Protein AF-A0A3N4N6I5-F1 (afdb_monomer_lite)

InterPro domains:
  IPR009057 Homedomain-like superfamily [SSF46689] (25-63)
  IPR018060 AraC-like, DNA binding HTH domain [PF12833] (1-63)
  IPR018060 AraC-like, DNA binding HTH domain [PS01124] (1-67)
  IPR018060 AraC-like, DNA binding HTH domain [SM00342] (1-66)

Foldseek 3Di:
DDPVVVQVVCCVVVVHGPVVVLVVVLLVVLVVDVVPDPDPCQVSCVVSPHPGSVVVVVVNCVVVVPD

pLDDT: mean 85.58, std 10.47, range [41.16, 95.19]

Radius of gyration: 13.98 Å; chains: 1; bounding box: 37×20×31 Å

Sequence (67 aa):
MEKSAFYQHFKMITGCTPLQYQKSIRLNHAKSLILKSDLPITQTAYQVGYESANQFSREYKRISSTI

Structure (mmCIF, N/CA/C/O backbone):
data_AF-A0A3N4N6I5-F1
#
_entry.id   AF-A0A3N4N6I5-F1
#
loop_
_atom_site.group_PDB
_atom_site.id
_atom_site.type_symbol
_atom_site.label_atom_id
_atom_site.label_alt_id
_atom_site.label_comp_id
_atom_site.label_asym_id
_atom_site.label_entity_id
_atom_site.label_seq_id
_atom_site.pdbx_PDB_ins_code
_atom_site.Cartn_x
_atom_site.Cartn_y
_atom_site.Cartn_z
_atom_site.occupancy
_atom_site.B_iso_or_equiv
_atom_site.auth_seq_id
_atom_site.auth_comp_id
_atom_site.auth_asym_id
_atom_site.auth_atom_id
_atom_site.pdbx_PDB_model_num
ATOM 1 N N . MET A 1 1 ? 21.433 -9.504 -13.947 1.00 50.88 1 MET A N 1
ATOM 2 C CA . MET A 1 1 ? 20.639 -8.493 -14.677 1.00 50.88 1 MET A CA 1
ATOM 3 C C . MET A 1 1 ? 20.427 -7.301 -13.762 1.00 50.88 1 MET A C 1
ATOM 5 O O . MET A 1 1 ? 19.891 -7.467 -12.674 1.00 50.88 1 MET A O 1
ATOM 9 N N . GLU A 1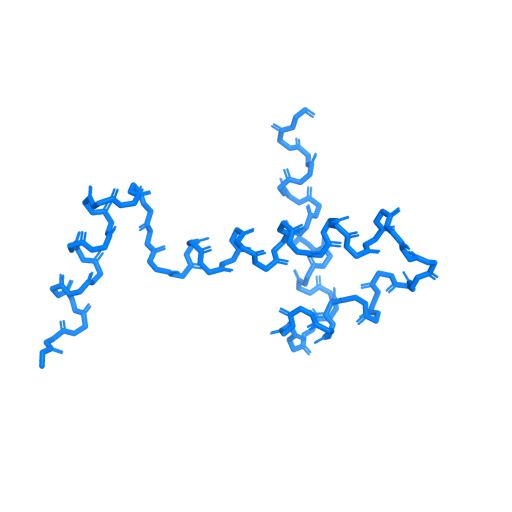 2 ? 20.938 -6.141 -14.163 1.00 63.41 2 GLU A N 1
ATOM 10 C CA . GLU A 1 2 ? 20.954 -4.910 -13.366 1.00 63.41 2 GLU A CA 1
ATOM 11 C C . GLU A 1 2 ? 19.532 -4.408 -13.073 1.00 63.41 2 GLU A C 1
ATOM 13 O O . GLU A 1 2 ? 18.717 -4.269 -13.989 1.00 63.41 2 GLU A O 1
ATOM 18 N N . LYS A 1 3 ? 19.230 -4.095 -11.802 1.00 70.31 3 LYS A N 1
ATOM 19 C CA . LYS A 1 3 ? 17.905 -3.614 -11.344 1.00 70.31 3 LYS A CA 1
ATOM 20 C C . LYS A 1 3 ? 17.397 -2.424 -12.175 1.00 70.31 3 LYS A C 1
ATOM 22 O O . LYS A 1 3 ? 16.197 -2.291 -12.384 1.00 70.31 3 LYS A O 1
ATOM 27 N N . SER A 1 4 ? 18.306 -1.605 -12.702 1.00 81.94 4 SER A N 1
ATOM 28 C CA . SER A 1 4 ? 18.006 -0.472 -13.585 1.00 81.94 4 SER A CA 1
ATOM 29 C C . SER A 1 4 ? 17.292 -0.880 -14.886 1.00 81.94 4 SER A C 1
ATOM 31 O O . SER A 1 4 ? 16.241 -0.323 -15.207 1.00 81.94 4 SER A O 1
ATOM 33 N N . ALA A 1 5 ? 17.795 -1.895 -15.600 1.00 90.19 5 ALA A N 1
ATOM 34 C CA . ALA A 1 5 ? 17.228 -2.319 -16.884 1.00 90.19 5 ALA A CA 1
ATOM 35 C C . ALA A 1 5 ? 15.815 -2.898 -16.719 1.00 90.19 5 ALA A C 1
ATOM 37 O O . ALA A 1 5 ? 14.914 -2.572 -17.491 1.00 90.19 5 ALA A O 1
ATOM 38 N N . PHE A 1 6 ? 15.597 -3.686 -15.659 1.00 90.12 6 PHE A N 1
ATOM 39 C CA . PHE A 1 6 ? 14.267 -4.190 -15.315 1.00 90.12 6 PHE A CA 1
ATOM 40 C C . PHE A 1 6 ? 13.291 -3.050 -15.012 1.00 90.12 6 PHE A C 1
ATOM 42 O O . PHE A 1 6 ? 12.194 -3.032 -15.558 1.00 90.12 6 PHE A O 1
ATOM 49 N N . TYR A 1 7 ? 13.681 -2.071 -14.188 1.00 91.56 7 TYR A N 1
ATOM 50 C CA . TYR A 1 7 ? 12.808 -0.945 -13.840 1.00 91.56 7 TYR A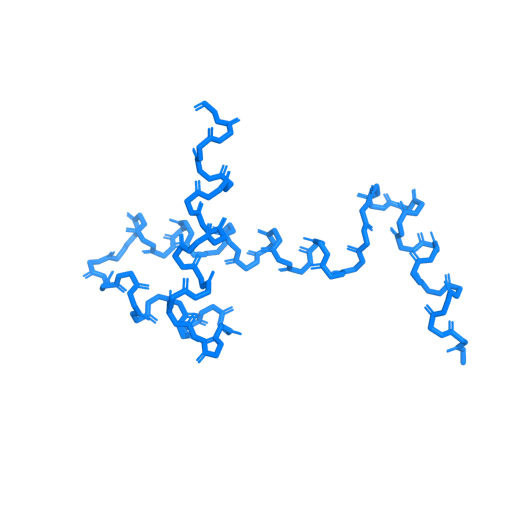 CA 1
ATOM 51 C C . TYR A 1 7 ? 12.423 -0.113 -15.065 1.00 91.56 7 TYR A C 1
ATOM 53 O O . TYR A 1 7 ? 11.266 0.291 -15.178 1.00 91.56 7 TYR A O 1
ATOM 61 N N . GLN A 1 8 ? 13.367 0.131 -15.979 1.00 90.12 8 GLN A N 1
ATOM 62 C CA . GLN A 1 8 ? 13.080 0.862 -17.211 1.00 90.12 8 GLN A CA 1
ATOM 63 C C . GLN A 1 8 ? 12.147 0.084 -18.133 1.00 90.12 8 GLN A C 1
ATOM 65 O O . GLN A 1 8 ? 11.143 0.635 -18.576 1.00 90.12 8 GLN A O 1
ATOM 70 N N . HIS A 1 9 ? 12.431 -1.195 -18.380 1.00 93.56 9 HIS A N 1
ATOM 71 C CA . HIS A 1 9 ? 11.595 -2.025 -19.243 1.00 93.56 9 HIS A CA 1
ATOM 72 C C . HIS A 1 9 ? 10.188 -2.212 -18.657 1.00 93.56 9 HIS A C 1
ATOM 74 O O . HIS A 1 9 ? 9.188 -2.040 -19.348 1.00 93.56 9 HIS A O 1
ATOM 80 N N . PHE A 1 10 ? 10.095 -2.453 -17.348 1.00 94.06 10 PHE A N 1
ATOM 81 C CA . PHE A 1 10 ? 8.823 -2.553 -16.641 1.00 94.06 10 PHE A CA 1
ATOM 82 C C . PHE A 1 10 ? 8.019 -1.255 -16.744 1.00 94.06 10 PHE A C 1
ATOM 84 O O . PHE A 1 10 ? 6.825 -1.297 -17.031 1.00 94.06 10 PHE A O 1
ATOM 91 N N . LYS A 1 11 ? 8.659 -0.095 -16.551 1.00 93.00 11 LYS A N 1
ATOM 92 C CA . LYS A 1 11 ? 7.994 1.206 -16.690 1.00 93.00 11 LYS A CA 1
ATOM 93 C C . LYS A 1 11 ? 7.571 1.491 -18.125 1.00 93.00 11 LYS A C 1
ATOM 95 O O . LYS A 1 11 ? 6.509 2.066 -18.323 1.00 93.00 11 LYS A O 1
ATOM 100 N N . MET A 1 12 ? 8.362 1.081 -19.108 1.00 94.38 12 MET A N 1
ATOM 101 C CA . MET A 1 12 ? 8.017 1.217 -20.522 1.00 94.38 12 MET A CA 1
ATOM 102 C C . MET A 1 12 ? 6.744 0.433 -20.866 1.00 94.38 12 MET A C 1
ATOM 104 O O . MET A 1 12 ? 5.891 0.951 -21.575 1.00 94.38 12 MET A O 1
ATOM 108 N N . ILE A 1 13 ? 6.593 -0.778 -20.319 1.00 95.19 13 ILE A N 1
ATOM 109 C CA . ILE A 1 13 ? 5.425 -1.637 -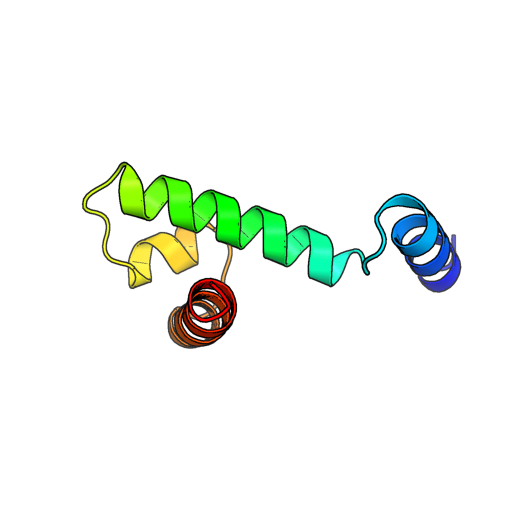20.565 1.00 95.19 13 ILE A CA 1
ATOM 110 C C . ILE A 1 13 ? 4.209 -1.208 -19.734 1.00 95.19 13 ILE A C 1
ATOM 112 O O . ILE A 1 13 ? 3.096 -1.152 -20.244 1.00 95.19 13 ILE A O 1
ATOM 116 N N . THR A 1 14 ? 4.396 -0.937 -18.441 1.00 92.81 14 THR A N 1
ATOM 117 C CA . THR A 1 14 ? 3.287 -0.727 -17.489 1.00 92.81 14 THR A CA 1
ATOM 118 C C . THR A 1 14 ? 2.958 0.746 -17.234 1.00 92.81 14 THR A C 1
ATOM 120 O O . THR A 1 14 ? 2.018 1.049 -16.503 1.00 92.81 14 THR A O 1
ATOM 123 N N . GLY A 1 15 ? 3.759 1.676 -17.762 1.00 93.19 15 GLY A N 1
ATOM 124 C CA . GLY A 1 15 ? 3.647 3.119 -17.522 1.00 93.19 15 GLY A CA 1
ATOM 125 C C . GLY A 1 15 ? 4.106 3.580 -16.132 1.00 93.19 15 GLY A C 1
ATOM 126 O O . GLY A 1 15 ? 4.181 4.782 -15.873 1.00 93.19 15 GLY A O 1
ATOM 127 N N . CYS A 1 16 ? 4.448 2.664 -15.222 1.00 91.88 16 CYS A N 1
ATOM 128 C CA . CYS A 1 16 ? 4.809 2.982 -13.840 1.00 91.88 16 CYS A CA 1
ATOM 129 C C . CYS A 1 16 ? 5.972 2.124 -13.333 1.00 91.88 16 CYS A C 1
ATOM 131 O O . CYS A 1 16 ? 6.359 1.129 -13.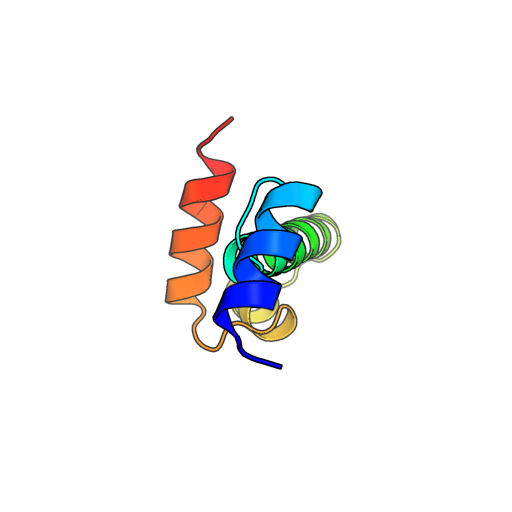937 1.00 91.88 16 CYS A O 1
ATOM 133 N N . THR A 1 17 ? 6.602 2.526 -12.230 1.00 92.94 17 THR A N 1
ATOM 134 C CA . THR A 1 17 ? 7.686 1.713 -11.661 1.00 92.94 17 THR A CA 1
ATOM 135 C C . THR A 1 17 ? 7.128 0.424 -11.041 1.00 92.94 17 THR A C 1
ATOM 137 O O . THR A 1 17 ? 5.991 0.431 -10.559 1.00 92.94 17 THR A O 1
ATOM 140 N N . PRO A 1 18 ? 7.921 -0.663 -10.952 1.00 92.31 18 PRO A N 1
ATOM 141 C CA . PRO A 1 18 ? 7.496 -1.901 -10.291 1.00 92.31 18 PRO A CA 1
ATOM 142 C C . PRO A 1 18 ? 6.906 -1.677 -8.893 1.00 92.31 18 PRO A C 1
ATOM 144 O O . PRO A 1 18 ? 5.902 -2.282 -8.529 1.00 92.31 18 PRO A O 1
ATOM 147 N N . LEU A 1 19 ? 7.489 -0.749 -8.125 1.00 90.69 19 LEU A N 1
ATOM 148 C CA . LEU A 1 19 ? 7.008 -0.407 -6.788 1.00 90.69 19 LEU A CA 1
ATOM 149 C C . LEU A 1 19 ? 5.636 0.283 -6.820 1.00 90.69 19 LEU A C 1
ATOM 151 O O . LEU A 1 19 ? 4.781 -0.014 -5.990 1.00 90.69 19 LEU A O 1
ATOM 155 N N . GLN A 1 20 ? 5.407 1.197 -7.767 1.00 89.94 20 GLN A N 1
ATOM 156 C CA . GLN A 1 20 ? 4.103 1.845 -7.940 1.00 89.94 20 GLN A CA 1
ATOM 157 C C . GLN A 1 20 ? 3.032 0.828 -8.345 1.00 89.94 20 GLN A C 1
ATOM 159 O O . GLN A 1 20 ? 1.934 0.850 -7.790 1.00 89.94 20 GLN A O 1
ATOM 164 N N . TYR A 1 21 ? 3.374 -0.090 -9.248 1.00 91.81 21 TYR A N 1
ATOM 165 C CA . TYR A 1 21 ? 2.483 -1.158 -9.689 1.00 91.81 21 TYR A CA 1
ATOM 166 C C . TYR A 1 21 ? 2.141 -2.135 -8.559 1.00 91.81 21 TYR A C 1
ATOM 168 O O . TYR A 1 21 ? 0.982 -2.467 -8.327 1.00 91.81 21 TYR A O 1
ATOM 176 N N . GLN A 1 22 ? 3.137 -2.548 -7.774 1.00 91.19 22 GLN A N 1
ATOM 177 C CA . GLN A 1 22 ? 2.899 -3.401 -6.615 1.00 91.19 22 GLN A CA 1
ATOM 178 C C . GLN A 1 22 ? 1.975 -2.718 -5.597 1.00 91.19 22 GLN A C 1
ATOM 180 O O . GLN A 1 22 ? 1.071 -3.356 -5.055 1.00 91.19 22 GLN A O 1
ATOM 185 N N . LYS A 1 23 ? 2.172 -1.417 -5.350 1.00 89.31 23 LYS A N 1
ATOM 186 C CA . LYS A 1 23 ? 1.303 -0.639 -4.460 1.00 89.31 23 LYS A CA 1
ATOM 187 C C . LYS A 1 23 ? -0.130 -0.561 -4.981 1.00 89.31 23 LYS A C 1
ATOM 189 O O . LYS A 1 23 ? -1.053 -0.753 -4.195 1.00 89.31 23 LYS A O 1
ATOM 194 N N . SER A 1 24 ? -0.333 -0.325 -6.278 1.00 88.94 24 SER A N 1
ATOM 195 C CA . SER A 1 24 ? -1.685 -0.253 -6.845 1.00 88.94 24 SER A CA 1
ATOM 196 C C . SER A 1 24 ? -2.425 -1.585 -6.712 1.00 88.94 24 SER A C 1
ATOM 198 O O . SER A 1 24 ? -3.580 -1.594 -6.289 1.00 88.94 24 SER A O 1
ATOM 200 N N . ILE A 1 25 ? -1.750 -2.714 -6.953 1.00 91.44 25 ILE A N 1
ATOM 201 C CA . ILE A 1 25 ? -2.323 -4.050 -6.737 1.00 91.44 25 ILE A CA 1
ATOM 202 C C . ILE A 1 25 ? -2.727 -4.244 -5.273 1.00 91.44 25 ILE A C 1
ATOM 204 O O . ILE A 1 25 ? -3.862 -4.639 -5.001 1.00 91.44 25 ILE A O 1
ATOM 208 N N . ARG A 1 26 ? -1.835 -3.940 -4.320 1.00 90.12 26 ARG A N 1
ATOM 209 C CA . ARG A 1 26 ? -2.120 -4.106 -2.883 1.00 90.12 26 ARG A CA 1
ATOM 210 C C . ARG A 1 26 ? -3.307 -3.261 -2.431 1.00 90.12 26 ARG A C 1
ATOM 212 O O . ARG A 1 26 ? -4.155 -3.749 -1.690 1.00 90.12 26 ARG A O 1
ATOM 219 N N . LEU A 1 27 ? -3.399 -2.019 -2.896 1.00 87.88 27 LEU A N 1
ATOM 220 C CA . LEU A 1 27 ? -4.492 -1.116 -2.535 1.00 87.88 27 LEU A CA 1
ATOM 221 C C . LEU A 1 27 ? -5.821 -1.507 -3.190 1.00 87.88 27 LEU A C 1
ATOM 223 O O . LEU A 1 27 ? -6.860 -1.427 -2.538 1.00 87.88 27 LEU A O 1
ATOM 227 N N . ASN A 1 28 ? -5.800 -1.992 -4.434 1.00 89.31 28 ASN A N 1
ATOM 228 C CA . ASN A 1 28 ? -6.990 -2.548 -5.083 1.00 89.31 28 ASN A CA 1
ATOM 229 C C . ASN A 1 28 ? -7.499 -3.791 -4.346 1.00 89.31 28 ASN A C 1
ATOM 231 O O . ASN A 1 28 ? -8.700 -3.918 -4.101 1.00 89.31 28 ASN A O 1
ATOM 235 N N . HIS A 1 29 ? -6.589 -4.673 -3.928 1.00 90.00 29 HIS A N 1
ATOM 236 C CA . HIS A 1 29 ? -6.942 -5.820 -3.100 1.00 90.00 29 HIS A CA 1
ATOM 237 C C . HIS A 1 29 ? -7.529 -5.373 -1.753 1.00 90.00 29 HIS A C 1
ATOM 239 O O . HIS A 1 29 ? -8.588 -5.859 -1.360 1.00 90.00 29 HIS A O 1
ATOM 245 N N . ALA A 1 30 ? -6.924 -4.374 -1.103 1.00 89.50 30 ALA A N 1
ATOM 246 C CA . ALA A 1 30 ? -7.431 -3.817 0.148 1.00 89.50 30 ALA A CA 1
ATOM 247 C C . ALA A 1 30 ? -8.834 -3.216 -0.005 1.00 89.50 30 ALA A C 1
ATOM 249 O O . ALA A 1 30 ? -9.689 -3.437 0.845 1.00 89.50 30 ALA A O 1
ATOM 250 N N . LYS A 1 31 ? -9.109 -2.510 -1.111 1.00 87.31 31 LYS A N 1
ATOM 251 C CA . LYS A 1 31 ? -10.451 -1.998 -1.422 1.00 87.31 31 LYS A CA 1
ATOM 252 C C . LYS A 1 31 ? -11.460 -3.139 -1.553 1.00 87.31 31 LYS A C 1
ATOM 254 O O . LYS A 1 31 ? -12.545 -3.041 -0.995 1.00 87.31 31 LYS A O 1
ATOM 259 N N . SER A 1 32 ? -11.103 -4.229 -2.237 1.00 88.19 32 SER A N 1
ATOM 260 C CA . SER A 1 32 ? -11.981 -5.402 -2.315 1.00 88.19 32 SER A CA 1
ATOM 261 C C . SER A 1 32 ? -12.205 -6.057 -0.952 1.00 88.19 32 SER A C 1
ATOM 263 O O . SER A 1 32 ? -13.302 -6.550 -0.725 1.00 88.19 32 SER A O 1
ATOM 265 N N . LEU A 1 33 ? -11.201 -6.106 -0.075 1.00 87.31 33 LEU A N 1
ATOM 266 C CA . LEU A 1 33 ? -11.343 -6.684 1.264 1.00 87.31 33 LEU A CA 1
ATOM 267 C C . LEU A 1 33 ? -12.245 -5.820 2.147 1.00 87.31 33 LEU A C 1
ATOM 269 O O . LEU A 1 33 ? -13.195 -6.342 2.716 1.00 87.31 33 LEU A O 1
ATOM 273 N N . ILE A 1 34 ? -12.026 -4.504 2.178 1.00 86.50 34 ILE A N 1
ATOM 274 C CA . ILE A 1 34 ? -12.851 -3.560 2.951 1.00 86.50 34 ILE A CA 1
ATOM 275 C C . ILE A 1 34 ? -14.313 -3.584 2.487 1.00 86.50 34 ILE A C 1
ATOM 277 O O . ILE A 1 34 ? -15.216 -3.475 3.301 1.00 86.50 34 ILE A O 1
ATOM 281 N N . LEU A 1 35 ? -14.564 -3.735 1.182 1.00 85.31 35 LEU A N 1
ATOM 282 C CA . LEU A 1 35 ? -15.932 -3.786 0.654 1.00 85.31 35 LEU A CA 1
ATOM 283 C C . LEU A 1 35 ? -16.634 -5.131 0.882 1.00 85.31 35 LEU A C 1
ATOM 285 O O . LEU A 1 35 ? -17.859 -5.177 0.870 1.00 85.31 35 LEU A O 1
ATOM 289 N N . LYS A 1 36 ? -15.882 -6.230 1.011 1.00 86.06 36 LYS A N 1
ATOM 290 C CA . LYS A 1 36 ? -16.437 -7.591 1.122 1.00 86.06 36 LYS A CA 1
ATOM 291 C C . LYS A 1 36 ? -16.418 -8.151 2.540 1.00 86.06 36 LYS A C 1
ATOM 293 O O . LYS A 1 36 ? -16.965 -9.227 2.756 1.00 86.06 36 LYS A O 1
ATOM 298 N N . SER A 1 37 ? -15.746 -7.489 3.474 1.00 76.88 37 SER A N 1
ATOM 299 C CA . SER A 1 37 ? -15.57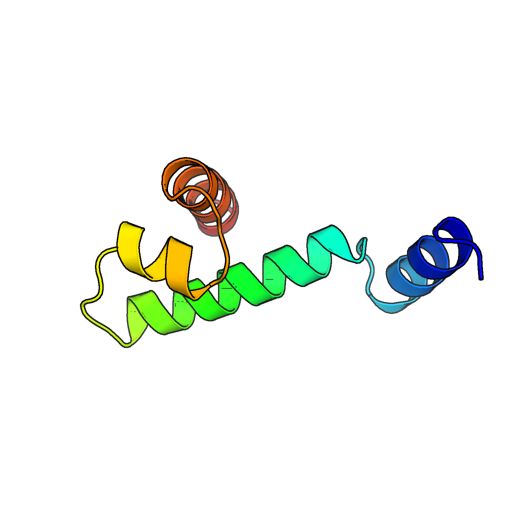1 -7.978 4.837 1.00 76.88 37 SER A CA 1
ATOM 300 C C . SER A 1 37 ? -15.739 -6.850 5.842 1.00 76.88 37 SER A C 1
ATOM 302 O O . SER A 1 37 ? -15.294 -5.734 5.595 1.00 76.88 37 SER A O 1
ATOM 304 N N . ASP A 1 38 ? -16.286 -7.172 7.011 1.00 80.19 38 ASP A N 1
ATOM 305 C CA . ASP A 1 38 ? -16.359 -6.259 8.159 1.00 80.19 38 ASP A CA 1
ATOM 306 C C . ASP A 1 38 ? -15.014 -6.149 8.905 1.00 80.19 38 ASP A C 1
ATOM 308 O O . ASP A 1 38 ? -14.957 -5.842 10.098 1.00 80.19 38 ASP A O 1
ATOM 312 N N . LEU A 1 39 ? -13.900 -6.448 8.225 1.00 81.31 39 LEU A N 1
ATOM 313 C CA . LEU A 1 39 ? -12.581 -6.391 8.835 1.00 81.31 39 LEU A CA 1
ATOM 314 C C . LEU A 1 39 ? -12.185 -4.933 9.094 1.00 81.31 39 LEU A C 1
ATOM 316 O O . LEU A 1 39 ? -12.265 -4.093 8.191 1.00 81.31 39 LEU A O 1
ATOM 320 N N . PRO A 1 40 ? -11.654 -4.622 10.289 1.00 86.38 40 PRO A N 1
ATOM 321 C CA . PRO A 1 40 ? -11.083 -3.314 10.555 1.00 86.38 40 PRO A CA 1
ATOM 322 C C . PRO A 1 40 ? -10.009 -2.947 9.522 1.00 86.38 40 PRO A C 1
ATOM 324 O O . PRO A 1 40 ? -9.195 -3.779 9.108 1.00 86.38 40 PRO A O 1
ATOM 327 N N . ILE A 1 41 ? -9.953 -1.664 9.152 1.00 84.19 41 ILE A N 1
ATOM 328 C CA . ILE A 1 41 ? -8.965 -1.117 8.204 1.00 84.19 41 ILE A CA 1
ATOM 329 C C . ILE A 1 41 ? -7.530 -1.474 8.626 1.00 84.19 41 ILE A C 1
ATOM 331 O O . ILE A 1 41 ? -6.688 -1.800 7.789 1.00 84.19 41 ILE A O 1
ATOM 335 N N . THR A 1 42 ? -7.258 -1.463 9.933 1.00 88.25 42 THR A N 1
ATOM 336 C CA . THR A 1 42 ? -5.965 -1.845 10.514 1.00 88.25 42 THR A CA 1
ATOM 337 C C . THR A 1 42 ? -5.604 -3.297 10.215 1.00 88.25 42 THR A C 1
ATOM 339 O O . THR A 1 42 ? -4.476 -3.569 9.820 1.00 88.25 42 THR A O 1
ATOM 342 N N . GLN A 1 43 ? -6.553 -4.225 10.336 1.00 88.62 43 GLN A N 1
ATOM 343 C CA . GLN A 1 43 ? -6.337 -5.641 10.046 1.00 88.62 43 GLN A CA 1
ATOM 344 C C . GLN A 1 43 ? -6.176 -5.891 8.543 1.00 88.62 43 GLN A C 1
ATOM 346 O O . GLN A 1 43 ? -5.300 -6.658 8.137 1.00 88.62 43 GLN A O 1
ATOM 351 N N . THR A 1 44 ? -6.946 -5.180 7.713 1.00 90.06 44 THR A N 1
ATOM 352 C CA . THR A 1 44 ? -6.794 -5.237 6.252 1.00 90.06 44 THR A CA 1
ATOM 353 C C . THR A 1 44 ? -5.389 -4.811 5.822 1.00 90.06 44 THR A C 1
ATOM 355 O O . THR A 1 44 ? -4.794 -5.464 4.966 1.00 90.06 44 THR A O 1
ATOM 358 N N . ALA A 1 45 ? -4.819 -3.767 6.437 1.00 90.88 45 ALA A N 1
ATOM 359 C CA . ALA A 1 45 ? -3.473 -3.284 6.120 1.00 90.88 45 ALA A CA 1
ATOM 360 C C . ALA A 1 45 ? -2.411 -4.392 6.231 1.00 90.88 45 ALA A C 1
ATOM 362 O O . ALA A 1 45 ? -1.604 -4.578 5.317 1.00 90.88 45 ALA A O 1
ATOM 363 N N . TYR A 1 46 ? -2.447 -5.164 7.318 1.00 90.75 46 TYR A N 1
ATOM 364 C CA . TYR A 1 46 ? -1.514 -6.270 7.525 1.00 90.75 46 TYR A CA 1
ATOM 365 C C . TYR A 1 46 ? -1.757 -7.419 6.541 1.00 90.75 46 TYR A C 1
ATOM 367 O O . TYR A 1 46 ? -0.800 -7.963 5.992 1.00 90.75 46 TYR A O 1
ATOM 375 N N . GLN A 1 47 ? -3.018 -7.743 6.233 1.00 89.25 47 GLN A N 1
ATOM 376 C CA . GLN A 1 47 ? -3.349 -8.790 5.257 1.00 89.25 47 GLN A CA 1
ATOM 377 C C . GLN A 1 47 ? -2.869 -8.471 3.837 1.00 89.25 47 GLN A C 1
ATOM 379 O O . GLN A 1 47 ? -2.482 -9.377 3.102 1.00 89.25 47 GLN A O 1
ATOM 384 N N . VAL A 1 48 ? -2.846 -7.194 3.444 1.00 89.19 48 VAL A N 1
ATOM 385 C CA . VAL A 1 48 ? -2.325 -6.777 2.130 1.00 89.19 48 VAL A CA 1
ATOM 386 C C . VAL A 1 48 ? -0.811 -6.518 2.125 1.00 89.19 48 VAL A C 1
ATOM 388 O O . VAL A 1 48 ? -0.264 -6.012 1.141 1.00 89.19 48 VAL A O 1
ATOM 391 N N . GLY A 1 49 ? -0.118 -6.886 3.208 1.00 87.50 49 GLY A N 1
ATOM 392 C CA . GLY A 1 49 ? 1.340 -6.880 3.304 1.00 87.50 49 GLY A CA 1
ATOM 393 C C . GLY A 1 49 ? 1.958 -5.522 3.640 1.00 87.50 49 GLY A C 1
ATOM 394 O O . GLY A 1 49 ? 3.097 -5.267 3.242 1.00 87.50 49 GLY A O 1
ATOM 395 N N . TYR A 1 50 ? 1.226 -4.627 4.312 1.00 89.88 50 TYR A N 1
ATOM 396 C CA . TYR A 1 50 ? 1.816 -3.433 4.922 1.00 89.88 50 TYR A CA 1
ATOM 397 C C . TYR A 1 50 ? 2.334 -3.755 6.325 1.00 89.88 50 TYR A C 1
ATOM 399 O O . TYR A 1 50 ? 1.642 -4.362 7.133 1.00 89.88 50 TYR A O 1
ATOM 407 N N . GLU A 1 51 ? 3.534 -3.270 6.637 1.00 89.31 51 GLU A N 1
ATOM 408 C CA . GLU A 1 51 ? 4.146 -3.405 7.969 1.00 89.31 51 GLU A CA 1
ATOM 409 C C . GLU A 1 51 ? 3.551 -2.420 8.991 1.00 89.31 51 GLU A C 1
ATOM 411 O O . GLU A 1 51 ? 3.684 -2.598 10.198 1.00 89.31 51 GLU A O 1
ATOM 416 N N . SER A 1 52 ? 2.877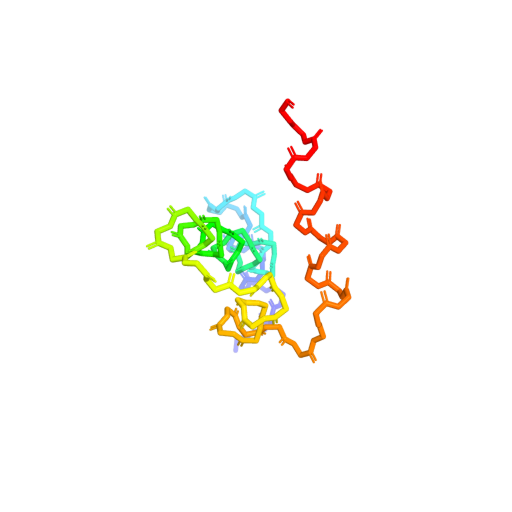 -1.367 8.517 1.00 91.56 52 SER A N 1
ATOM 417 C CA . SER A 1 52 ? 2.285 -0.327 9.358 1.00 91.56 52 SER A CA 1
ATOM 418 C C . SER A 1 52 ? 0.905 0.082 8.855 1.00 91.56 52 SER A C 1
ATOM 420 O O . SER A 1 52 ? 0.758 0.588 7.736 1.00 91.56 52 SER A O 1
ATOM 422 N N . ALA A 1 53 ? -0.099 -0.052 9.726 1.00 90.25 53 ALA A N 1
ATOM 423 C CA . ALA A 1 53 ? -1.460 0.404 9.461 1.00 90.25 53 ALA A CA 1
ATOM 424 C C . ALA A 1 53 ? -1.542 1.925 9.229 1.00 90.25 53 ALA A C 1
ATOM 426 O O . ALA A 1 53 ? -2.323 2.377 8.394 1.00 90.25 53 ALA A O 1
ATOM 427 N N . ASN A 1 54 ? -0.699 2.728 9.891 1.00 90.81 54 ASN A N 1
ATOM 428 C CA . ASN A 1 54 ? -0.657 4.178 9.663 1.00 90.81 54 ASN A CA 1
ATOM 429 C C . ASN A 1 54 ? -0.173 4.519 8.248 1.00 90.81 54 ASN A C 1
ATOM 431 O O . ASN A 1 54 ? -0.745 5.391 7.592 1.00 90.81 54 ASN A O 1
ATOM 435 N N . GLN A 1 55 ? 0.861 3.825 7.763 1.00 89.38 55 GLN A N 1
ATOM 436 C CA . GLN A 1 55 ? 1.366 4.020 6.401 1.00 89.38 55 GLN A CA 1
ATOM 437 C C . GLN A 1 55 ? 0.319 3.617 5.362 1.00 89.38 55 GLN A C 1
ATOM 439 O O . GLN A 1 55 ? 0.075 4.374 4.421 1.00 89.38 55 GLN A O 1
ATOM 444 N N . PHE A 1 56 ? -0.352 2.483 5.578 1.00 90.12 56 PHE A N 1
ATOM 445 C CA . PHE A 1 56 ? -1.469 2.050 4.745 1.00 90.12 56 PHE A CA 1
ATOM 446 C C . PHE A 1 56 ? -2.579 3.104 4.699 1.00 90.12 56 PHE A C 1
ATOM 448 O O . PHE A 1 56 ? -2.943 3.545 3.615 1.00 90.12 56 PHE A O 1
ATOM 455 N N . SER A 1 57 ? -3.065 3.575 5.850 1.00 88.38 57 SER A N 1
ATOM 456 C CA . SER A 1 57 ? -4.165 4.546 5.918 1.00 88.38 57 SER A CA 1
ATOM 457 C C . SER A 1 57 ? -3.845 5.851 5.185 1.00 88.38 57 SER A C 1
ATOM 459 O O . SER A 1 57 ? -4.697 6.388 4.477 1.00 88.38 57 SER A O 1
ATOM 461 N N . ARG A 1 58 ? -2.606 6.352 5.295 1.00 88.25 58 ARG A N 1
ATOM 462 C CA . ARG A 1 58 ? -2.155 7.550 4.565 1.00 88.25 58 ARG A CA 1
ATOM 463 C C . ARG A 1 58 ? -2.145 7.330 3.053 1.00 88.25 58 ARG A C 1
ATOM 465 O O . ARG A 1 58 ? -2.617 8.188 2.308 1.00 88.25 58 ARG A O 1
ATOM 472 N N . GLU A 1 59 ? -1.603 6.204 2.594 1.00 86.69 59 GLU A N 1
ATOM 473 C CA . GLU A 1 59 ? -1.544 5.882 1.164 1.00 86.69 59 GLU A CA 1
ATOM 474 C C . GLU A 1 59 ? -2.929 5.590 0.579 1.00 86.69 59 GLU A C 1
ATOM 476 O O . GLU A 1 59 ? -3.249 6.096 -0.498 1.00 86.69 59 GLU A O 1
ATOM 481 N N . TYR A 1 60 ? -3.754 4.833 1.306 1.00 85.00 60 TYR A N 1
ATOM 482 C CA . TYR A 1 60 ? -5.119 4.492 0.928 1.00 85.00 60 TYR A CA 1
ATOM 483 C C . TYR A 1 60 ? -5.970 5.750 0.790 1.00 85.00 60 TYR A C 1
ATOM 485 O O . TYR A 1 60 ? -6.563 5.955 -0.266 1.00 85.00 60 TYR A O 1
ATOM 493 N N . LYS A 1 61 ? -5.931 6.650 1.786 1.00 84.31 61 LYS A N 1
ATOM 494 C CA . LYS A 1 61 ? -6.639 7.935 1.730 1.00 84.31 61 LYS A CA 1
ATOM 495 C C . LYS A 1 61 ? -6.198 8.772 0.531 1.00 84.31 61 LYS A C 1
ATOM 497 O O . LYS A 1 61 ? -7.037 9.273 -0.203 1.00 84.31 61 LYS A O 1
ATOM 502 N N . ARG A 1 62 ? -4.889 8.890 0.282 1.00 83.75 62 ARG A N 1
ATOM 503 C CA . ARG A 1 62 ? -4.355 9.669 -0.851 1.00 83.75 62 ARG A CA 1
ATOM 504 C C . ARG A 1 62 ? -4.897 9.186 -2.199 1.00 83.75 62 ARG A C 1
ATOM 506 O O . ARG A 1 62 ? -5.201 10.005 -3.057 1.00 83.75 62 ARG A O 1
ATOM 513 N N . ILE A 1 63 ? -5.008 7.872 -2.384 1.00 75.50 63 ILE A N 1
ATOM 514 C CA . ILE A 1 63 ? -5.484 7.281 -3.640 1.00 75.50 63 ILE A CA 1
ATOM 515 C C . ILE A 1 63 ? -7.013 7.295 -3.723 1.00 75.50 63 ILE A C 1
ATOM 517 O O . ILE A 1 63 ? -7.548 7.577 -4.791 1.00 75.50 63 ILE A O 1
ATOM 521 N N . SER A 1 64 ? -7.726 7.081 -2.613 1.00 70.00 64 SER A N 1
ATOM 522 C CA . SER A 1 64 ? -9.190 7.185 -2.582 1.00 70.00 64 SER A CA 1
ATOM 523 C C . SER A 1 64 ? -9.696 8.620 -2.753 1.00 70.00 64 SER A C 1
ATOM 525 O O . SER A 1 64 ? -10.809 8.800 -3.221 1.00 70.00 64 SER A O 1
ATOM 527 N N . SER A 1 65 ? -8.898 9.631 -2.394 1.00 60.75 65 SER A N 1
ATOM 528 C CA . SER A 1 65 ? -9.212 11.058 -2.575 1.00 60.75 65 SER A CA 1
ATOM 529 C C . SER A 1 65 ? -9.002 11.582 -4.002 1.00 60.75 65 SER A C 1
ATOM 531 O O . SER A 1 65 ? -9.196 12.768 -4.230 1.00 60.75 65 SER A O 1
ATOM 533 N N . THR A 1 66 ? -8.552 10.748 -4.947 1.00 52.88 66 THR A N 1
ATOM 534 C CA . THR A 1 66 ? -8.281 11.160 -6.342 1.00 52.88 66 THR A CA 1
ATOM 535 C C . THR A 1 66 ? -9.478 10.897 -7.280 1.00 52.88 66 THR A C 1
ATOM 537 O O . THR A 1 66 ? -9.309 10.829 -8.492 1.00 52.88 66 THR A O 1
ATOM 540 N N . ILE A 1 67 ? -10.693 10.744 -6.743 1.00 41.16 67 ILE A N 1
ATOM 541 C CA . ILE A 1 67 ? -11.945 10.658 -7.516 1.00 41.16 67 ILE A CA 1
ATOM 542 C C . ILE A 1 67 ? -12.922 11.690 -6.968 1.00 41.16 67 ILE A C 1
ATOM 544 O O . ILE A 1 67 ? -13.038 11.752 -5.723 1.00 41.16 67 ILE A O 1
#

Organism: NCBI:txid1853276

Secondary structure (DSSP, 8-state):
--HHHHHHHHHHHHSS-HHHHHHHHHHHHHHHHHHH----HHHHHHHTT-S-HHHHHHHHHHHHTT-